Protein AF-A0A8C4TCL9-F1 (afdb_monomer)

Nearest PDB structures (foldseek):
  8uw3-assembly1_A  TM=8.587E-01  e=4.334E-05  Homo sapiens
  8c8j-assembly1_A  TM=8.297E-01  e=6.832E-04  Homo sapiens
  8sxu-assembly1_A  TM=8.176E-01  e=1.881E-03  Homo sapiens

Structure (mmCIF, N/CA/C/O backbone):
data_AF-A0A8C4TCL9-F1
#
_entry.id   AF-A0A8C4TCL9-F1
#
loop_
_atom_site.group_PDB
_atom_site.id
_atom_site.type_symbol
_atom_site.label_atom_id
_atom_site.label_alt_id
_atom_site.label_comp_id
_atom_site.label_asym_id
_atom_site.label_entity_id
_atom_site.label_seq_id
_atom_site.pdbx_PDB_ins_code
_atom_site.Cartn_x
_atom_site.Cartn_y
_atom_site.Cartn_z
_atom_site.occupancy
_atom_site.B_iso_or_equiv
_atom_site.auth_seq_id
_atom_site.auth_comp_id
_atom_site.auth_asym_id
_atom_site.auth_atom_id
_atom_site.pdbx_PDB_model_num
ATOM 1 N N . MET A 1 1 ? -17.658 -7.913 29.030 1.00 45.84 1 MET A N 1
ATOM 2 C CA . MET A 1 1 ? -17.568 -8.585 27.719 1.00 45.84 1 MET A CA 1
ATOM 3 C C . MET A 1 1 ? -17.242 -7.489 26.738 1.00 45.84 1 MET A C 1
ATOM 5 O O . MET A 1 1 ? -18.110 -6.657 26.495 1.00 45.84 1 MET A O 1
ATOM 9 N N . ASP A 1 2 ? -15.989 -7.406 26.300 1.00 66.06 2 ASP A N 1
ATOM 10 C CA . ASP A 1 2 ? -15.589 -6.384 25.337 1.00 66.06 2 ASP A CA 1
ATOM 11 C C . ASP A 1 2 ? -16.406 -6.558 24.061 1.00 66.06 2 ASP A C 1
ATOM 13 O O . ASP A 1 2 ? -16.556 -7.667 23.539 1.00 66.06 2 ASP A O 1
ATOM 17 N N . LYS A 1 3 ? -17.024 -5.464 23.615 1.00 65.19 3 LYS A N 1
ATOM 18 C CA . LYS A 1 3 ? -17.828 -5.443 22.397 1.00 65.19 3 LYS A CA 1
ATOM 19 C C . LYS A 1 3 ? -16.920 -5.856 21.239 1.00 65.19 3 LYS A C 1
ATOM 21 O O . LYS A 1 3 ? -15.809 -5.344 21.118 1.00 65.19 3 LYS A O 1
ATOM 26 N N . LYS A 1 4 ? -17.379 -6.795 20.406 1.00 73.00 4 LYS A N 1
ATOM 27 C CA . LYS A 1 4 ? -16.636 -7.214 19.215 1.00 73.00 4 LYS A CA 1
ATOM 28 C C . LYS A 1 4 ? -16.326 -5.967 18.370 1.00 73.00 4 LYS A C 1
ATOM 30 O O . LYS A 1 4 ? -17.234 -5.157 18.175 1.00 73.00 4 LYS A O 1
ATOM 35 N N . PRO A 1 5 ? -15.087 -5.805 17.880 1.00 76.19 5 PRO A N 1
ATOM 36 C CA . PRO A 1 5 ? -14.775 -4.732 16.952 1.00 76.19 5 PRO A CA 1
ATOM 37 C C . PRO A 1 5 ? -15.607 -4.927 15.681 1.00 76.19 5 PRO A C 1
ATOM 39 O O . PRO A 1 5 ? -15.505 -5.953 15.004 1.00 76.19 5 PRO A O 1
ATOM 42 N N . GLU A 1 6 ? -16.470 -3.960 15.398 1.00 82.69 6 GLU A N 1
ATOM 43 C CA . GLU A 1 6 ? -17.352 -3.939 14.236 1.00 82.69 6 GLU A CA 1
ATOM 44 C C . GLU A 1 6 ? -17.017 -2.707 13.405 1.00 82.69 6 GLU A C 1
ATOM 46 O O . GLU A 1 6 ? -16.878 -1.602 13.929 1.00 82.69 6 GLU A O 1
ATOM 51 N N . LEU A 1 7 ? -16.841 -2.923 12.105 1.00 83.62 7 LEU A N 1
ATOM 52 C CA . LEU A 1 7 ? -16.592 -1.854 11.156 1.00 83.62 7 LEU A CA 1
ATOM 53 C C . LEU A 1 7 ? -17.920 -1.178 10.823 1.00 83.62 7 LEU A C 1
ATOM 55 O O . LEU A 1 7 ? -18.902 -1.857 10.523 1.00 83.62 7 LEU A O 1
ATOM 59 N N . ASP A 1 8 ? -17.939 0.149 10.852 1.00 86.62 8 ASP A N 1
ATOM 60 C CA . ASP A 1 8 ? -19.089 0.893 10.359 1.00 86.62 8 ASP A CA 1
ATOM 61 C C . ASP A 1 8 ? -19.299 0.638 8.856 1.00 86.62 8 ASP A C 1
ATOM 63 O O . ASP A 1 8 ? -18.344 0.530 8.084 1.00 86.62 8 ASP A O 1
ATOM 67 N N . THR A 1 9 ? -20.560 0.562 8.439 1.00 85.25 9 THR A N 1
ATOM 68 C CA . THR A 1 9 ? -20.950 0.286 7.047 1.00 85.25 9 THR A CA 1
ATOM 69 C C . THR A 1 9 ? -20.349 1.283 6.057 1.00 85.25 9 THR A C 1
ATOM 71 O O . THR A 1 9 ? -19.819 0.867 5.030 1.00 85.25 9 THR A O 1
ATOM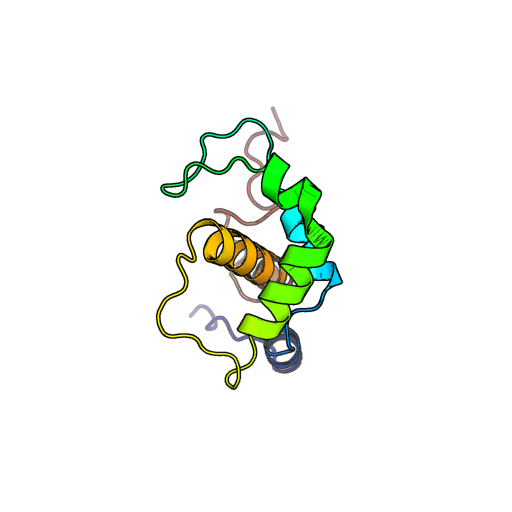 74 N N . LEU A 1 10 ? -20.309 2.575 6.402 1.00 86.38 10 LEU A N 1
ATOM 75 C CA . LEU A 1 10 ? -19.710 3.605 5.550 1.00 86.38 10 LEU A CA 1
ATOM 76 C C . LEU A 1 10 ? -18.193 3.410 5.405 1.00 86.38 10 LEU A C 1
ATOM 78 O O . LEU A 1 10 ? -17.623 3.621 4.337 1.00 86.38 10 LEU A O 1
ATOM 82 N N . CYS A 1 11 ? -17.532 2.986 6.482 1.00 88.00 11 CYS A N 1
ATOM 83 C CA . CYS A 1 11 ? -16.103 2.686 6.478 1.00 88.00 11 CYS A CA 1
ATOM 84 C C . CYS A 1 11 ? -15.778 1.456 5.617 1.00 88.00 11 CYS A C 1
ATOM 86 O O . CYS A 1 11 ? -14.756 1.451 4.934 1.00 88.00 11 CYS A O 1
ATOM 88 N N . ALA A 1 12 ? -16.638 0.435 5.631 1.00 89.00 12 ALA A N 1
ATOM 89 C CA . ALA A 1 12 ? -16.506 -0.731 4.759 1.00 89.00 12 ALA A CA 1
ATOM 90 C C . ALA A 1 12 ? -16.629 -0.335 3.280 1.00 89.00 12 ALA A C 1
ATOM 92 O O . ALA A 1 12 ? -15.736 -0.633 2.489 1.00 89.00 12 ALA A O 1
ATOM 93 N N . GLU A 1 13 ? -17.670 0.428 2.936 1.00 91.69 13 GLU A N 1
ATOM 94 C CA . GLU A 1 13 ? -17.886 0.928 1.573 1.00 91.69 13 GLU A CA 1
ATOM 95 C C . GLU A 1 13 ? -16.720 1.795 1.075 1.00 91.69 13 GLU A C 1
ATOM 97 O O . GLU A 1 13 ? -16.350 1.725 -0.096 1.00 91.69 13 GLU A O 1
ATOM 102 N N . GLU A 1 14 ? -16.110 2.599 1.951 1.00 90.38 14 GLU A N 1
ATOM 103 C CA . GLU A 1 14 ? -14.935 3.400 1.602 1.00 90.38 14 GLU A CA 1
ATOM 104 C C . GLU A 1 14 ? -13.705 2.532 1.297 1.00 90.38 14 GLU A C 1
ATOM 106 O O . GLU A 1 14 ? -12.970 2.816 0.347 1.00 90.38 14 GLU A O 1
ATOM 111 N N . LEU A 1 15 ? -13.475 1.468 2.076 1.00 91.31 15 LEU A N 1
ATOM 112 C CA . LEU A 1 15 ? -12.350 0.550 1.866 1.00 91.31 15 LEU A CA 1
ATOM 113 C C . LEU A 1 15 ? -12.482 -0.256 0.568 1.00 91.31 15 LEU A C 1
ATOM 115 O O . LEU A 1 15 ? -11.460 -0.501 -0.080 1.00 91.31 15 LEU A O 1
ATOM 119 N N . ASP A 1 16 ? -13.712 -0.605 0.183 1.00 92.00 16 ASP A N 1
ATOM 120 C CA . ASP A 1 16 ? -14.026 -1.409 -1.006 1.00 92.00 16 ASP A CA 1
ATOM 121 C C . ASP A 1 16 ? -13.920 -0.632 -2.330 1.00 92.00 16 ASP A C 1
ATOM 123 O O . ASP A 1 16 ? -13.923 -1.227 -3.414 1.00 92.00 16 ASP A O 1
ATOM 127 N N . LYS A 1 17 ? -13.787 0.700 -2.286 1.00 92.50 17 LYS A N 1
ATOM 128 C CA . LYS A 1 17 ? -13.581 1.508 -3.498 1.00 92.50 17 LYS A CA 1
ATOM 129 C C . LYS A 1 17 ? -12.305 1.079 -4.235 1.00 92.50 17 LYS A C 1
ATOM 131 O O . LYS A 1 17 ? -11.306 0.759 -3.593 1.00 92.50 17 LYS A O 1
ATOM 136 N N . PRO A 1 18 ? -12.245 1.156 -5.574 1.00 92.81 18 PRO A N 1
ATOM 137 C CA . PRO A 1 18 ? -11.003 0.912 -6.307 1.00 92.81 18 PRO A CA 1
ATOM 138 C C . PRO A 1 18 ? -9.851 1.813 -5.832 1.00 92.81 18 PRO A C 1
ATOM 140 O O . PRO A 1 18 ? -10.073 2.957 -5.424 1.00 92.81 18 PRO A O 1
ATOM 143 N N . LEU A 1 19 ? -8.612 1.312 -5.884 1.00 93.81 19 LEU A N 1
ATOM 144 C CA . LEU A 1 19 ? -7.424 2.142 -5.654 1.00 93.81 19 LEU A CA 1
ATOM 145 C C . LEU A 1 19 ? -7.345 3.256 -6.696 1.00 93.81 19 LEU A C 1
ATOM 147 O O . LEU A 1 19 ? -7.639 3.049 -7.872 1.00 93.81 19 LEU A O 1
ATOM 151 N N . THR A 1 20 ? -6.944 4.444 -6.258 1.00 95.06 20 THR A N 1
ATOM 152 C CA . THR A 1 20 ? -6.816 5.608 -7.138 1.00 95.06 20 THR A CA 1
ATOM 153 C C . THR A 1 20 ? -5.369 5.828 -7.574 1.00 95.06 20 THR A C 1
ATOM 155 O O . THR A 1 20 ? -4.417 5.400 -6.917 1.00 95.06 20 THR A O 1
ATOM 158 N N . LEU A 1 21 ? -5.189 6.560 -8.678 1.00 95.62 21 LEU A N 1
ATOM 159 C CA . LEU A 1 21 ? -3.861 6.938 -9.169 1.00 95.62 21 LEU A CA 1
ATOM 160 C C . LEU A 1 21 ? -3.068 7.738 -8.126 1.00 95.62 21 LEU A C 1
ATOM 162 O O . LEU A 1 21 ? -1.880 7.483 -7.942 1.00 95.62 21 LEU A O 1
ATOM 166 N N . SER A 1 22 ? -3.725 8.672 -7.427 1.00 96.62 22 SER A N 1
ATOM 167 C CA . SER A 1 22 ? -3.083 9.491 -6.390 1.00 96.62 22 SER A CA 1
ATOM 168 C C . SER A 1 22 ? -2.531 8.620 -5.269 1.00 96.62 22 SER A C 1
ATOM 170 O O . SER A 1 22 ? -1.365 8.749 -4.915 1.00 96.62 22 SER A O 1
ATOM 172 N N . GLU A 1 23 ? -3.325 7.673 -4.764 1.00 96.25 23 GLU A N 1
ATOM 173 C CA . GLU A 1 23 ? -2.898 6.796 -3.669 1.00 96.25 23 GLU A CA 1
ATOM 174 C C . GLU A 1 23 ? -1.666 5.969 -4.038 1.00 96.25 23 GLU A C 1
ATOM 176 O O . GLU A 1 23 ? -0.767 5.783 -3.211 1.00 96.25 23 GLU A O 1
ATOM 181 N N . LEU A 1 24 ? -1.592 5.495 -5.283 1.00 95.56 24 LEU A N 1
ATOM 182 C CA . LEU A 1 24 ? -0.431 4.760 -5.775 1.00 95.56 24 LEU A CA 1
ATOM 183 C C . LEU A 1 24 ? 0.787 5.666 -5.950 1.00 95.56 24 LEU A C 1
ATOM 185 O O . LEU A 1 24 ? 1.871 5.302 -5.493 1.00 95.56 24 LEU A O 1
ATOM 189 N N . LEU A 1 25 ? 0.622 6.852 -6.539 1.00 96.69 25 LEU A N 1
ATOM 190 C CA . LEU A 1 25 ? 1.702 7.832 -6.683 1.00 96.69 25 LEU A CA 1
ATOM 191 C C . LEU A 1 25 ? 2.273 8.242 -5.323 1.00 96.69 25 LEU A C 1
ATOM 193 O O . LEU A 1 25 ? 3.485 8.165 -5.109 1.00 96.69 25 LEU A O 1
ATOM 197 N N . ASP A 1 26 ? 1.406 8.585 -4.375 1.00 96.56 26 ASP A N 1
ATOM 198 C CA . ASP A 1 26 ? 1.787 8.940 -3.008 1.00 96.56 26 ASP A CA 1
ATOM 199 C C . ASP A 1 26 ? 2.493 7.776 -2.306 1.00 96.56 26 ASP A C 1
ATOM 201 O O . ASP A 1 26 ? 3.359 7.965 -1.443 1.00 96.56 26 ASP A O 1
ATOM 205 N N . THR A 1 27 ? 2.127 6.540 -2.642 1.00 95.19 27 THR A N 1
ATOM 206 C CA . THR A 1 27 ? 2.755 5.338 -2.087 1.00 95.19 27 THR A CA 1
ATOM 207 C C . THR A 1 27 ? 4.140 5.108 -2.665 1.00 95.19 27 THR A C 1
ATOM 209 O O . THR A 1 27 ? 5.086 4.958 -1.885 1.00 95.19 27 THR A O 1
ATOM 212 N N . ILE A 1 28 ? 4.294 5.174 -3.986 1.00 94.25 28 ILE A N 1
ATOM 213 C CA . ILE A 1 28 ? 5.584 5.030 -4.671 1.00 94.25 28 ILE A CA 1
ATOM 214 C C . ILE A 1 28 ? 6.559 6.126 -4.220 1.00 94.25 28 ILE A C 1
ATOM 216 O O . ILE A 1 28 ? 7.692 5.837 -3.826 1.00 94.25 28 ILE A O 1
ATOM 220 N N . ASN A 1 29 ? 6.105 7.378 -4.173 1.00 94.44 29 ASN A N 1
ATOM 221 C CA . ASN A 1 29 ? 6.946 8.510 -3.782 1.00 94.44 29 ASN A CA 1
ATOM 222 C C . ASN A 1 29 ? 7.390 8.436 -2.311 1.00 94.44 29 ASN A C 1
ATOM 224 O O . ASN A 1 29 ? 8.478 8.898 -1.966 1.00 94.44 29 ASN A O 1
ATOM 228 N N . SER A 1 30 ? 6.611 7.766 -1.456 1.00 93.88 30 SER A N 1
ATOM 229 C CA . SER A 1 30 ? 6.952 7.534 -0.045 1.00 93.88 30 SER A CA 1
ATOM 230 C C . SER A 1 30 ? 7.893 6.354 0.223 1.00 93.88 30 SER A C 1
ATOM 232 O O . SER A 1 30 ? 8.156 6.035 1.390 1.00 93.88 30 SER A O 1
ATOM 234 N N . LEU A 1 31 ? 8.323 5.615 -0.805 1.00 90.81 31 LEU A N 1
ATOM 235 C CA . LEU A 1 31 ? 9.306 4.547 -0.619 1.00 90.81 31 LEU A CA 1
ATOM 236 C C . LEU A 1 31 ? 10.613 5.146 -0.077 1.00 90.81 31 LEU A C 1
ATOM 238 O O . LEU A 1 31 ? 10.989 6.258 -0.429 1.00 90.81 31 LEU A O 1
ATOM 242 N N . GLN A 1 32 ? 11.294 4.439 0.819 1.00 89.62 32 GLN A N 1
ATOM 243 C CA . GLN A 1 32 ? 12.573 4.906 1.359 1.00 89.62 32 GLN A CA 1
ATOM 244 C C . GLN A 1 32 ? 13.694 4.549 0.383 1.00 89.62 32 GLN A C 1
ATOM 246 O O . GLN A 1 32 ? 13.754 3.409 -0.078 1.00 89.62 32 GLN A O 1
ATOM 251 N N . ASN A 1 33 ? 14.536 5.534 0.081 1.00 90.38 33 ASN A N 1
ATOM 252 C CA . ASN A 1 33 ? 15.714 5.388 -0.770 1.00 90.38 33 ASN A CA 1
ATOM 253 C C . ASN A 1 33 ? 16.812 4.588 -0.056 1.00 90.38 33 ASN A C 1
ATOM 255 O O . ASN A 1 33 ? 16.738 4.393 1.161 1.00 90.38 33 ASN A O 1
ATOM 259 N N . GLU A 1 34 ? 17.800 4.124 -0.823 1.00 88.19 34 GLU A N 1
ATOM 260 C CA . GLU A 1 34 ? 19.038 3.487 -0.331 1.00 88.19 34 GLU A CA 1
ATOM 261 C C . GLU A 1 34 ? 18.834 2.194 0.484 1.00 88.19 34 GLU A C 1
ATOM 263 O O . GLU A 1 34 ? 19.770 1.645 1.068 1.00 88.19 34 GLU A O 1
ATOM 268 N N . LYS A 1 35 ? 17.609 1.657 0.510 1.00 85.94 35 LYS A N 1
ATOM 269 C CA . LYS A 1 35 ? 17.330 0.339 1.080 1.00 85.94 35 LYS A CA 1
ATOM 270 C C . LYS A 1 35 ? 17.762 -0.762 0.124 1.00 85.94 35 LYS A C 1
ATOM 272 O O . LYS A 1 35 ? 17.649 -0.619 -1.091 1.00 85.94 35 LYS A O 1
ATOM 277 N N . ALA A 1 36 ? 18.185 -1.888 0.700 1.00 87.00 36 ALA A N 1
ATOM 278 C CA . ALA A 1 36 ? 18.487 -3.087 -0.067 1.00 87.00 36 ALA A CA 1
ATOM 279 C C . ALA A 1 36 ? 17.296 -3.450 -0.982 1.00 87.00 36 ALA A C 1
ATOM 281 O O . ALA A 1 36 ? 16.145 -3.418 -0.519 1.00 87.00 36 ALA A O 1
ATOM 282 N N . PRO A 1 37 ? 17.555 -3.758 -2.266 1.00 86.00 37 PRO A N 1
ATOM 283 C CA . PRO A 1 37 ? 16.510 -4.144 -3.200 1.00 86.00 37 PRO A CA 1
ATOM 284 C C . PRO A 1 37 ? 15.875 -5.481 -2.799 1.00 86.00 37 PRO A C 1
ATOM 286 O O . PRO A 1 37 ? 16.438 -6.251 -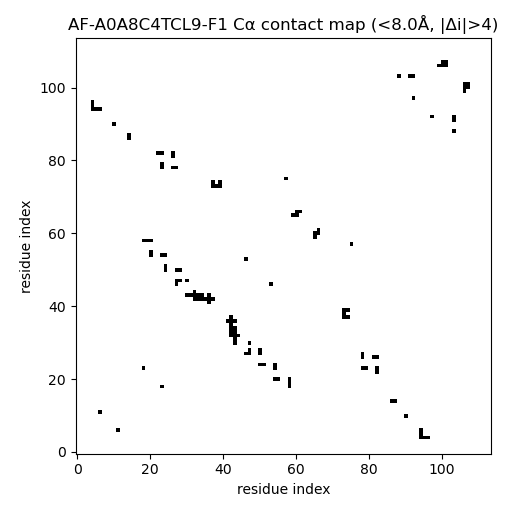2.016 1.00 86.00 37 PRO A O 1
ATOM 289 N N . GLY A 1 38 ? 14.680 -5.750 -3.327 1.00 80.50 38 GLY A N 1
ATOM 290 C CA . GLY A 1 38 ? 14.028 -7.042 -3.145 1.00 80.50 38 GLY A CA 1
ATOM 291 C C . GLY A 1 38 ? 14.733 -8.157 -3.929 1.00 80.50 38 GLY A C 1
ATOM 292 O O . GLY A 1 38 ? 15.776 -7.932 -4.545 1.00 80.50 38 GLY A O 1
ATOM 293 N N . PRO A 1 39 ? 14.146 -9.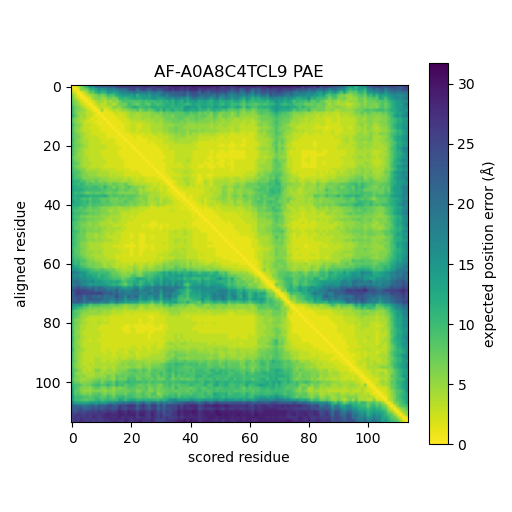363 -3.980 1.00 83.12 39 PRO A N 1
ATOM 294 C CA . PRO A 1 39 ? 14.661 -10.462 -4.804 1.00 83.12 39 PRO A CA 1
ATOM 295 C C . PRO A 1 39 ? 14.752 -10.136 -6.307 1.00 83.12 39 PRO A C 1
ATOM 297 O O . PRO A 1 39 ? 15.394 -10.865 -7.053 1.00 83.12 39 PRO A O 1
ATOM 300 N N . ASP A 1 40 ? 14.101 -9.056 -6.752 1.00 82.06 40 ASP A N 1
ATOM 301 C CA . ASP A 1 40 ? 14.171 -8.510 -8.111 1.00 82.06 40 ASP A CA 1
ATOM 302 C C . ASP A 1 40 ? 15.429 -7.663 -8.386 1.00 82.06 40 ASP A C 1
ATOM 304 O O . ASP A 1 40 ? 15.731 -7.379 -9.542 1.00 82.06 40 ASP A O 1
ATOM 308 N N . GLY A 1 41 ? 16.170 -7.255 -7.352 1.00 86.88 41 GLY A N 1
ATOM 309 C CA . GLY A 1 41 ? 17.383 -6.449 -7.488 1.00 86.88 41 GLY A CA 1
ATOM 310 C C . GLY A 1 41 ? 17.144 -4.974 -7.835 1.00 86.88 41 GLY A C 1
ATOM 311 O O . GLY A 1 41 ? 18.115 -4.230 -7.979 1.00 86.88 41 GLY A O 1
ATOM 312 N N . TYR A 1 42 ? 15.892 -4.512 -7.931 1.00 87.25 42 TYR A N 1
ATOM 313 C CA . TYR A 1 42 ? 15.595 -3.129 -8.309 1.00 87.25 42 TYR A CA 1
ATOM 314 C C . TYR A 1 42 ? 15.476 -2.197 -7.091 1.00 87.25 42 TYR A C 1
ATOM 316 O O . TYR A 1 42 ? 14.748 -2.503 -6.141 1.00 87.25 42 TYR A O 1
ATOM 324 N N . PRO A 1 43 ? 16.151 -1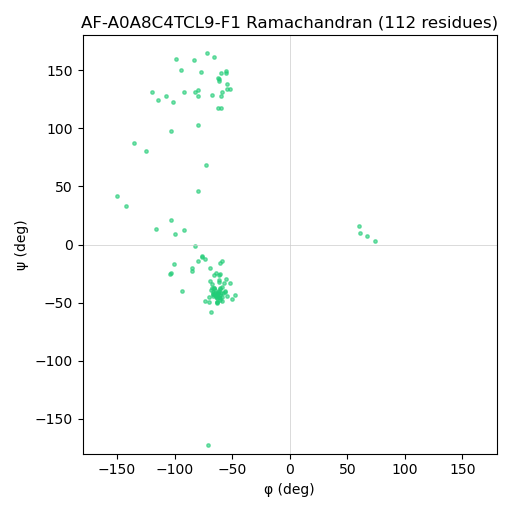.034 -7.104 1.00 89.69 43 PRO A N 1
ATOM 325 C CA . PRO A 1 43 ? 16.138 -0.099 -5.984 1.00 89.69 43 PRO A CA 1
ATOM 326 C C . PRO A 1 43 ? 14.895 0.811 -6.021 1.00 89.69 43 PRO A C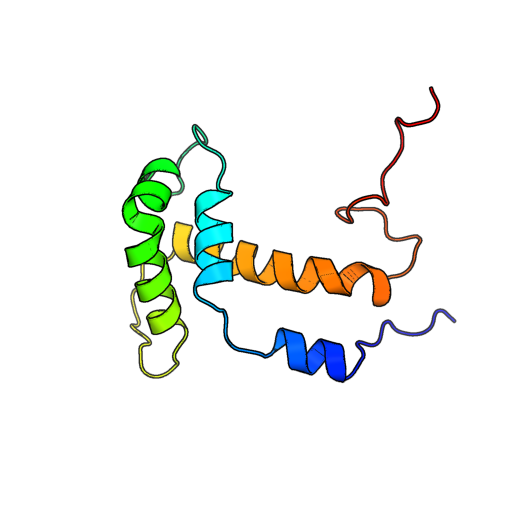 1
ATOM 328 O O . PRO A 1 43 ? 14.268 0.990 -7.068 1.00 89.69 43 PRO A O 1
ATOM 331 N N . ALA A 1 44 ? 14.522 1.403 -4.880 1.00 90.19 44 ALA A N 1
ATOM 332 C CA . ALA A 1 44 ? 13.308 2.223 -4.732 1.00 90.19 44 ALA A CA 1
ATOM 333 C C . ALA A 1 44 ? 13.255 3.417 -5.706 1.00 90.19 44 ALA A C 1
ATOM 335 O O . ALA A 1 44 ? 12.185 3.815 -6.170 1.00 90.19 44 ALA A O 1
ATOM 336 N N . GLU A 1 45 ? 14.419 3.967 -6.027 1.00 91.94 45 GLU A N 1
ATOM 337 C CA . GLU A 1 45 ? 14.652 5.096 -6.917 1.00 91.94 45 GLU A CA 1
ATOM 338 C C . GLU A 1 45 ? 14.130 4.804 -8.322 1.00 91.94 45 GLU A C 1
ATOM 340 O O . GLU A 1 45 ? 13.457 5.652 -8.902 1.00 91.94 45 GLU A O 1
ATOM 345 N N . LEU A 1 46 ? 14.342 3.582 -8.825 1.00 91.12 46 LEU A N 1
ATOM 346 C CA . LEU A 1 46 ? 13.836 3.164 -10.131 1.00 91.12 46 LEU A CA 1
ATOM 347 C C . LEU A 1 46 ? 12.309 3.286 -10.188 1.00 91.12 46 LEU A C 1
ATOM 349 O O . LEU A 1 46 ? 11.748 3.837 -11.135 1.00 91.12 46 LEU A O 1
ATOM 353 N N . TYR A 1 47 ? 11.632 2.820 -9.139 1.00 90.62 47 TYR A N 1
ATOM 354 C CA . TYR A 1 47 ? 10.176 2.884 -9.051 1.00 90.62 47 TYR A CA 1
ATOM 355 C C . TYR A 1 47 ? 9.669 4.324 -8.973 1.00 90.62 47 TYR A C 1
ATOM 357 O O . TYR A 1 47 ? 8.662 4.658 -9.593 1.00 90.62 47 TYR A O 1
ATOM 365 N N . LYS A 1 48 ? 10.382 5.204 -8.265 1.00 93.38 48 LYS A N 1
ATOM 366 C CA . LYS A 1 48 ? 10.045 6.633 -8.201 1.00 93.38 48 LYS A CA 1
ATOM 367 C C . LYS A 1 48 ? 10.216 7.329 -9.547 1.00 93.38 48 LYS A C 1
ATOM 369 O O . LYS A 1 48 ? 9.328 8.083 -9.947 1.00 93.38 48 LYS A O 1
ATOM 374 N N . THR A 1 49 ? 11.303 7.040 -10.267 1.00 94.31 49 THR A N 1
ATOM 375 C CA . THR A 1 49 ? 11.559 7.584 -11.610 1.00 94.31 49 THR A CA 1
ATOM 376 C C . THR A 1 49 ? 10.417 7.268 -12.574 1.00 94.31 49 THR A C 1
ATOM 378 O O . THR A 1 49 ? 10.009 8.133 -13.345 1.00 94.31 49 THR A O 1
ATOM 381 N N . PHE A 1 50 ? 9.851 6.061 -12.501 1.00 92.56 50 PHE A N 1
ATOM 382 C CA . PHE A 1 50 ? 8.747 5.629 -13.365 1.00 92.56 50 PHE A CA 1
ATOM 383 C C . PHE A 1 50 ? 7.378 5.645 -12.673 1.00 92.56 50 PHE A C 1
ATOM 385 O O . PHE A 1 50 ? 6.455 4.976 -13.139 1.00 92.56 50 PHE A O 1
ATOM 392 N N . SER A 1 51 ? 7.227 6.415 -11.593 1.00 93.56 51 SER A N 1
ATOM 393 C CA . SER A 1 51 ? 6.059 6.382 -10.700 1.00 93.56 51 SER A CA 1
ATOM 394 C C . SER A 1 51 ? 4.719 6.481 -11.426 1.00 93.56 51 SER A C 1
ATOM 396 O O . SER A 1 51 ? 3.839 5.662 -11.183 1.00 93.56 51 SER A O 1
ATOM 398 N N . VAL A 1 52 ? 4.576 7.417 -12.367 1.00 94.38 52 VAL A N 1
ATOM 399 C CA . VAL A 1 52 ? 3.343 7.584 -13.157 1.00 94.38 52 VAL A CA 1
ATOM 400 C C . VAL A 1 52 ? 3.046 6.351 -14.006 1.00 94.38 52 VAL A C 1
ATOM 402 O O . VAL A 1 52 ? 1.937 5.823 -13.968 1.00 94.38 52 VAL A O 1
ATOM 405 N N . LYS A 1 53 ? 4.040 5.856 -14.751 1.00 92.75 53 LYS A N 1
ATOM 406 C CA . LYS A 1 53 ? 3.868 4.695 -15.634 1.00 92.75 53 LYS A CA 1
ATOM 407 C C . LYS A 1 53 ? 3.552 3.430 -14.836 1.00 92.75 53 LYS A C 1
ATOM 409 O O . LYS A 1 53 ? 2.680 2.664 -15.232 1.00 92.75 53 LYS A O 1
ATOM 414 N N . LEU A 1 54 ? 4.243 3.234 -13.715 1.00 90.50 54 LEU A N 1
ATOM 415 C CA . LEU A 1 54 ? 4.017 2.107 -12.816 1.00 90.50 54 LEU A CA 1
ATOM 416 C C . LEU A 1 54 ? 2.647 2.184 -12.152 1.00 90.50 54 LEU A C 1
ATOM 418 O O . LEU A 1 54 ? 1.941 1.187 -12.133 1.00 90.50 54 LEU A O 1
ATOM 422 N N . ALA A 1 55 ? 2.229 3.353 -11.666 1.00 92.56 55 ALA A N 1
ATOM 423 C CA . ALA A 1 55 ? 0.919 3.506 -11.046 1.00 92.56 55 ALA A CA 1
ATOM 424 C C . ALA A 1 55 ? -0.221 3.213 -12.036 1.00 92.56 55 ALA A C 1
ATOM 426 O O . ALA A 1 55 ? -1.158 2.505 -11.685 1.00 92.56 55 ALA A O 1
ATOM 427 N N . LEU A 1 56 ? -0.115 3.677 -13.286 1.00 92.06 56 LEU A N 1
ATOM 428 C CA . LEU A 1 56 ? -1.085 3.345 -14.337 1.00 92.06 56 LEU A CA 1
ATOM 429 C C . LEU A 1 56 ? -1.112 1.842 -14.650 1.00 92.06 56 LEU A C 1
ATOM 431 O O . LEU A 1 56 ? -2.191 1.267 -14.769 1.00 92.06 56 LEU A O 1
ATOM 435 N N . LEU A 1 57 ? 0.058 1.201 -14.740 1.00 89.69 57 LEU A N 1
ATOM 436 C CA . LEU A 1 57 ? 0.156 -0.245 -14.952 1.00 89.69 57 LEU A CA 1
ATOM 437 C C . LEU A 1 57 ? -0.469 -1.029 -13.789 1.00 89.69 57 LEU A C 1
ATOM 439 O O . LEU A 1 57 ? -1.194 -1.991 -14.014 1.00 89.69 57 LEU A O 1
ATOM 443 N N . LEU A 1 58 ? -0.217 -0.607 -12.550 1.00 89.75 58 LEU A N 1
ATOM 444 C CA . LEU A 1 58 ? -0.781 -1.231 -11.355 1.00 89.75 58 LEU A CA 1
ATOM 445 C C . LEU A 1 58 ? -2.306 -1.083 -11.297 1.00 89.75 58 LEU A C 1
ATOM 447 O O . LEU A 1 58 ? -2.978 -2.037 -10.924 1.00 89.75 58 LEU A O 1
ATOM 451 N N . LEU A 1 59 ? -2.864 0.067 -11.692 1.00 90.69 59 LEU A N 1
ATOM 452 C CA . LEU A 1 59 ? -4.321 0.240 -11.774 1.00 90.69 59 LEU A CA 1
ATOM 453 C C . LEU A 1 59 ? -4.964 -0.711 -12.781 1.00 90.69 59 LEU A C 1
ATOM 455 O O . LEU A 1 59 ? -6.025 -1.262 -12.497 1.00 90.69 59 LEU A O 1
ATOM 459 N N . ASP A 1 60 ? -4.326 -0.908 -13.933 1.00 88.19 60 ASP A N 1
ATOM 460 C CA . ASP A 1 60 ? -4.788 -1.872 -14.929 1.00 88.19 60 ASP A CA 1
ATOM 461 C C . ASP A 1 60 ? -4.741 -3.304 -14.373 1.00 88.19 60 ASP A C 1
ATOM 463 O O . ASP A 1 60 ? -5.730 -4.025 -14.447 1.00 88.19 60 ASP A O 1
ATOM 467 N N . LEU A 1 61 ? -3.648 -3.693 -13.705 1.00 83.94 61 LEU A N 1
ATOM 468 C CA . LEU A 1 61 ? -3.498 -5.025 -13.098 1.00 83.94 61 LEU A CA 1
ATOM 469 C C . LEU A 1 61 ? -4.542 -5.352 -12.019 1.00 83.94 61 LEU A C 1
ATOM 471 O O . LEU A 1 61 ? -4.813 -6.527 -11.775 1.00 83.94 61 LEU A O 1
ATOM 475 N N . LEU A 1 62 ? -5.116 -4.341 -11.364 1.00 83.31 62 LEU A N 1
ATOM 476 C CA . LEU A 1 62 ? -6.179 -4.527 -10.372 1.00 83.31 62 LEU A CA 1
ATOM 477 C C . LEU A 1 62 ? -7.545 -4.829 -11.009 1.00 83.31 62 LEU A C 1
ATOM 479 O O . LEU A 1 62 ? -8.479 -5.213 -10.303 1.00 83.31 62 LEU A O 1
ATOM 483 N N . GLN A 1 63 ? -7.681 -4.691 -12.329 1.00 83.00 63 GLN A N 1
ATOM 484 C CA . GLN A 1 63 ? -8.877 -5.116 -13.041 1.00 83.00 63 GLN A CA 1
ATOM 485 C C . GLN A 1 63 ? -8.830 -6.629 -13.266 1.00 83.00 63 GLN A C 1
ATOM 487 O O . GLN A 1 63 ? -7.883 -7.157 -13.846 1.00 83.00 63 GLN A O 1
ATOM 492 N N . CYS A 1 64 ? -9.890 -7.342 -12.872 1.00 75.00 64 CYS A N 1
ATOM 493 C CA . CYS A 1 64 ? -9.984 -8.797 -13.068 1.00 75.00 64 CYS A CA 1
ATOM 494 C C . CYS A 1 64 ? -9.790 -9.218 -14.538 1.00 75.00 64 CYS A C 1
ATOM 496 O O . CYS A 1 64 ? -9.276 -10.301 -14.805 1.00 75.00 64 CYS A O 1
ATOM 498 N N . ALA A 1 65 ? -10.165 -8.358 -15.491 1.00 79.38 65 ALA A N 1
ATOM 499 C CA . ALA A 1 65 ? -9.994 -8.598 -16.923 1.00 79.38 65 ALA A CA 1
ATOM 500 C C . ALA A 1 65 ? -8.523 -8.575 -17.389 1.00 79.38 65 ALA A C 1
ATOM 502 O O . ALA A 1 65 ? -8.209 -9.151 -18.429 1.00 79.38 65 ALA A O 1
ATOM 503 N N . SER A 1 66 ? -7.625 -7.955 -16.619 1.00 74.81 66 SER A N 1
ATOM 504 C CA . SER A 1 66 ? -6.208 -7.765 -16.958 1.00 74.81 66 SER A CA 1
ATOM 505 C C . SER A 1 66 ? -5.286 -8.793 -16.283 1.00 74.81 66 SER A C 1
ATOM 507 O O . SER A 1 66 ? -4.059 -8.672 -16.360 1.00 74.81 66 SER A O 1
ATOM 509 N N . TYR A 1 67 ? -5.847 -9.827 -15.635 1.00 70.19 67 TYR A N 1
ATOM 510 C CA . TYR A 1 67 ? -5.071 -10.867 -14.955 1.00 70.19 67 TYR A CA 1
ATOM 511 C C . TYR A 1 67 ? -4.147 -11.604 -15.933 1.00 70.19 67 TYR A C 1
ATOM 513 O O . TYR A 1 67 ? -4.592 -12.292 -16.855 1.00 70.19 67 TYR A O 1
ATOM 521 N N . ARG A 1 68 ? -2.834 -11.497 -15.699 1.00 68.50 68 ARG A N 1
ATOM 522 C CA . ARG A 1 68 ? -1.822 -12.312 -16.376 1.00 68.50 68 ARG A CA 1
ATOM 523 C C . ARG A 1 68 ? -1.265 -13.341 -15.387 1.00 68.50 68 ARG A C 1
ATOM 525 O O . ARG A 1 68 ? -0.803 -12.936 -14.324 1.00 68.50 68 ARG A O 1
ATOM 532 N N . PRO A 1 69 ? -1.241 -14.644 -15.725 1.00 61.47 69 PRO A N 1
ATOM 533 C CA . PRO A 1 69 ? -0.822 -15.706 -14.802 1.00 61.47 69 PRO A CA 1
ATOM 534 C C . PRO A 1 69 ? 0.617 -15.608 -14.265 1.00 61.47 69 PRO A C 1
ATOM 536 O O . PRO A 1 69 ? 0.948 -16.292 -13.303 1.00 61.47 69 PRO A O 1
ATOM 539 N N . ILE A 1 70 ? 1.489 -14.801 -14.883 1.00 57.34 70 ILE A N 1
ATOM 540 C CA . ILE A 1 70 ? 2.912 -14.703 -14.535 1.00 57.34 70 ILE A CA 1
ATOM 541 C C . ILE A 1 70 ? 3.307 -13.226 -14.482 1.00 57.34 70 ILE A C 1
ATOM 543 O O . ILE A 1 70 ? 3.768 -12.656 -15.469 1.00 57.34 70 ILE A O 1
ATOM 547 N N . SER A 1 71 ? 3.132 -12.608 -13.320 1.00 58.41 71 SER A N 1
ATOM 548 C CA . SER A 1 71 ? 3.740 -11.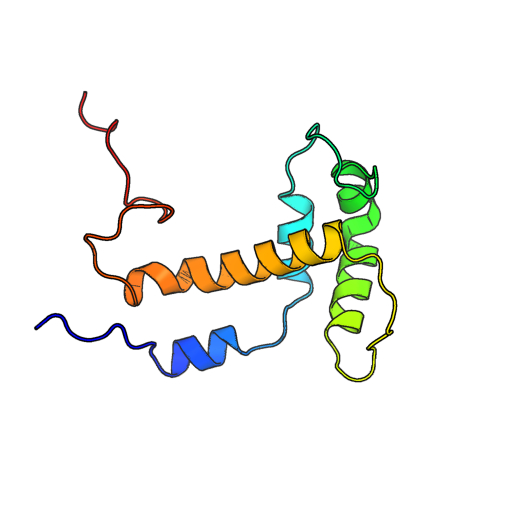315 -13.010 1.00 58.41 71 SER A CA 1
ATOM 549 C C . SER A 1 71 ? 4.750 -11.537 -11.881 1.00 58.41 71 SER A C 1
ATOM 551 O O . SER A 1 71 ? 4.405 -12.087 -10.836 1.00 58.41 71 SER A O 1
ATOM 553 N N . LEU A 1 72 ? 6.012 -11.148 -12.089 1.00 56.16 72 LEU A N 1
ATOM 554 C CA . LEU A 1 72 ? 7.063 -11.140 -11.060 1.00 56.16 72 LEU A CA 1
ATOM 555 C C . LEU A 1 72 ? 6.797 -9.982 -10.075 1.00 56.16 72 LEU A C 1
ATOM 557 O O . LEU A 1 72 ? 7.508 -8.983 -10.062 1.00 56.16 72 LEU A O 1
ATOM 561 N N . LEU A 1 73 ? 5.727 -10.095 -9.282 1.00 60.12 73 LEU A N 1
ATOM 562 C CA . LEU A 1 73 ? 5.153 -9.014 -8.466 1.00 60.12 73 LEU A CA 1
ATOM 563 C C . LEU A 1 73 ? 5.905 -8.767 -7.142 1.00 60.12 73 LEU A C 1
ATOM 565 O O . LEU A 1 73 ? 5.279 -8.646 -6.089 1.00 60.12 73 LEU A O 1
ATOM 569 N N . ASN A 1 74 ? 7.236 -8.697 -7.143 1.00 70.50 74 ASN A N 1
ATOM 570 C CA . ASN A 1 74 ? 7.978 -8.540 -5.884 1.00 70.50 74 ASN A CA 1
ATOM 571 C C . ASN A 1 74 ? 7.749 -7.154 -5.260 1.00 70.50 74 ASN A C 1
ATOM 573 O O . ASN A 1 74 ? 7.245 -7.046 -4.139 1.00 70.50 74 ASN A O 1
ATOM 577 N N . ASN A 1 75 ? 8.065 -6.077 -5.981 1.00 73.94 75 ASN A N 1
ATOM 578 C CA . ASN A 1 75 ? 7.841 -4.728 -5.460 1.00 73.94 75 ASN A CA 1
ATOM 579 C C . ASN A 1 75 ? 6.410 -4.210 -5.695 1.00 73.94 75 ASN A C 1
ATOM 581 O O . ASN A 1 75 ? 5.932 -3.378 -4.925 1.00 73.94 75 ASN A O 1
ATOM 585 N N . ASP A 1 76 ? 5.696 -4.744 -6.687 1.00 78.69 76 ASP A N 1
ATOM 586 C CA . ASP A 1 76 ? 4.292 -4.406 -6.952 1.00 78.69 76 ASP A CA 1
ATOM 587 C C . ASP A 1 76 ? 3.396 -4.781 -5.766 1.00 78.69 76 ASP A C 1
ATOM 589 O O . ASP A 1 76 ? 2.625 -3.951 -5.282 1.00 78.69 76 ASP A O 1
ATOM 593 N N . VAL A 1 77 ? 3.573 -5.987 -5.206 1.00 83.12 77 VAL A N 1
ATOM 594 C CA . VAL A 1 77 ? 2.863 -6.410 -3.987 1.00 83.12 77 VAL A CA 1
ATOM 595 C C . VAL A 1 77 ? 3.205 -5.496 -2.818 1.00 83.12 77 VAL A C 1
ATOM 597 O O . VAL A 1 77 ? 2.320 -5.167 -2.033 1.00 83.12 77 VAL A O 1
ATOM 600 N N . LYS A 1 78 ? 4.452 -5.030 -2.697 1.00 86.12 78 LYS A N 1
ATOM 601 C CA . LYS A 1 78 ? 4.854 -4.101 -1.631 1.00 86.12 78 LYS A CA 1
ATOM 602 C C . LYS A 1 78 ? 4.185 -2.734 -1.779 1.00 86.12 78 LYS A C 1
ATOM 604 O O . LYS A 1 78 ? 3.728 -2.179 -0.779 1.00 86.12 78 LYS A O 1
ATOM 609 N N . ILE A 1 79 ? 4.116 -2.195 -2.998 1.00 90.06 79 ILE A N 1
ATOM 610 C CA . ILE A 1 79 ? 3.429 -0.929 -3.285 1.00 90.06 79 ILE A CA 1
ATOM 611 C C . ILE A 1 79 ? 1.933 -1.075 -2.984 1.00 90.06 79 ILE A C 1
ATOM 613 O O . ILE A 1 79 ? 1.394 -0.280 -2.215 1.00 90.06 79 ILE A O 1
ATOM 617 N N . LEU A 1 80 ? 1.282 -2.116 -3.508 1.00 91.56 80 LEU A N 1
ATOM 618 C CA . LEU A 1 80 ? -0.148 -2.361 -3.299 1.00 91.56 80 LEU A CA 1
ATOM 619 C C . LEU A 1 80 ? -0.479 -2.614 -1.823 1.00 91.56 80 LEU A C 1
ATOM 621 O O . LEU A 1 80 ? -1.385 -1.986 -1.281 1.00 91.56 80 LEU A O 1
ATOM 625 N N . SER A 1 81 ? 0.303 -3.450 -1.136 1.00 92.06 81 SER A N 1
ATOM 626 C CA . SER A 1 81 ? 0.121 -3.727 0.297 1.00 92.06 81 SER A CA 1
ATOM 627 C C . SER A 1 81 ? 0.282 -2.466 1.142 1.00 92.06 81 SER A C 1
ATOM 629 O O . SER A 1 81 ? -0.490 -2.247 2.072 1.00 92.06 81 SER A O 1
ATOM 631 N N . LYS A 1 82 ? 1.252 -1.600 0.812 1.00 93.12 82 LYS A N 1
ATOM 632 C CA . LYS A 1 82 ? 1.436 -0.317 1.506 1.00 93.12 82 LYS A CA 1
ATOM 633 C C . LYS A 1 82 ? 0.282 0.652 1.229 1.00 93.12 82 LYS A C 1
ATOM 635 O O . LYS A 1 82 ? -0.146 1.342 2.151 1.00 93.12 82 LYS A O 1
ATOM 640 N N . ALA A 1 83 ? -0.230 0.703 -0.001 1.00 95.06 83 ALA A N 1
ATOM 641 C CA . ALA A 1 83 ? -1.380 1.536 -0.354 1.00 95.06 83 ALA A CA 1
ATOM 642 C C . ALA A 1 83 ? -2.651 1.095 0.395 1.00 95.06 83 ALA A C 1
ATOM 644 O O . ALA A 1 83 ? -3.336 1.928 0.985 1.00 95.06 83 ALA A O 1
ATOM 645 N N . LEU A 1 84 ? -2.917 -0.214 0.454 1.00 94.25 84 LEU A N 1
ATOM 646 C CA . LEU A 1 84 ? -4.028 -0.776 1.229 1.00 94.25 84 LEU A CA 1
ATOM 647 C C . LEU A 1 84 ? -3.847 -0.550 2.735 1.00 94.25 84 LEU A C 1
ATOM 649 O O . LEU A 1 84 ? -4.782 -0.119 3.408 1.00 94.25 84 LEU A O 1
ATOM 653 N N . GLY A 1 85 ? -2.634 -0.753 3.256 1.00 93.75 85 GLY A N 1
ATOM 654 C CA . GLY A 1 85 ? -2.303 -0.477 4.656 1.00 93.75 85 GLY A CA 1
ATOM 655 C C . GLY A 1 85 ? -2.641 0.960 5.055 1.00 93.75 85 GLY A C 1
ATOM 656 O O . GLY A 1 85 ? -3.320 1.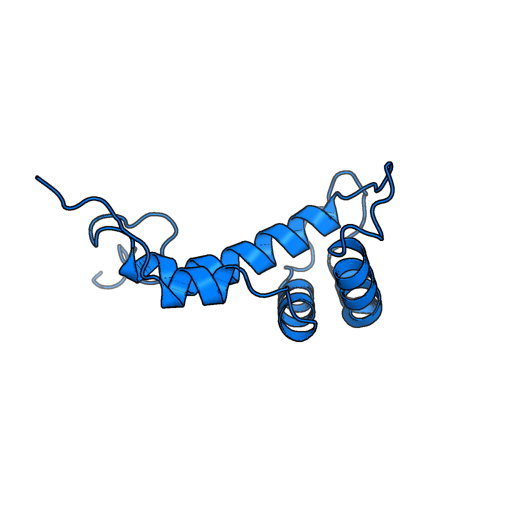173 6.053 1.00 93.75 85 GLY A O 1
ATOM 657 N N . ARG A 1 86 ? -2.298 1.941 4.213 1.00 93.69 86 ARG A N 1
ATOM 658 C CA . ARG A 1 86 ? -2.631 3.361 4.430 1.00 93.69 86 ARG A CA 1
ATOM 659 C C . ARG A 1 86 ? -4.126 3.657 4.478 1.00 93.69 86 ARG A C 1
ATOM 661 O O . ARG A 1 86 ? -4.530 4.610 5.140 1.00 93.69 86 ARG A O 1
ATOM 668 N N . ARG A 1 87 ? -4.952 2.893 3.760 1.00 93.88 87 ARG A N 1
ATOM 669 C CA . ARG A 1 87 ? -6.412 3.020 3.860 1.00 93.88 87 ARG A CA 1
ATOM 670 C C . ARG A 1 87 ? -6.902 2.499 5.201 1.00 93.88 87 ARG A C 1
ATOM 672 O O . ARG A 1 87 ? -7.616 3.209 5.903 1.00 93.88 87 ARG A O 1
ATOM 679 N N . ILE A 1 88 ? -6.456 1.300 5.569 1.00 91.69 88 ILE A N 1
ATOM 680 C CA . ILE A 1 88 ? -6.827 0.650 6.828 1.00 91.69 88 ILE A CA 1
ATOM 681 C C . ILE A 1 88 ? -6.387 1.506 8.018 1.00 91.69 88 ILE A C 1
ATOM 683 O O . ILE A 1 88 ? -7.181 1.724 8.925 1.00 91.69 88 ILE A O 1
ATOM 687 N N . GLU A 1 89 ? -5.175 2.067 7.988 1.00 90.31 89 GLU A N 1
ATOM 688 C CA . GLU A 1 89 ? -4.618 2.931 9.041 1.00 90.31 89 GLU A CA 1
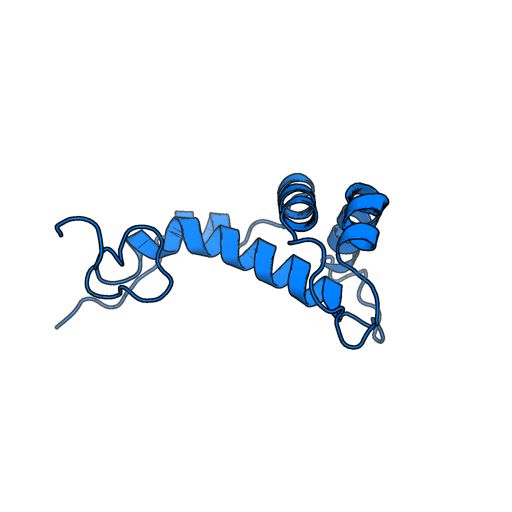ATOM 689 C C . GLU A 1 89 ? -5.540 4.093 9.439 1.00 90.31 89 GLU A C 1
ATOM 691 O O . GLU A 1 89 ? -5.568 4.466 10.609 1.00 90.31 89 GLU A O 1
ATOM 696 N N . LYS A 1 90 ? -6.319 4.652 8.502 1.00 88.81 90 LYS A N 1
ATOM 697 C CA . LYS A 1 90 ? -7.245 5.764 8.786 1.00 88.81 90 LYS A CA 1
ATOM 698 C C . LYS A 1 90 ? -8.427 5.340 9.657 1.00 88.81 90 LYS A C 1
ATOM 700 O O . LYS A 1 90 ? -8.946 6.149 1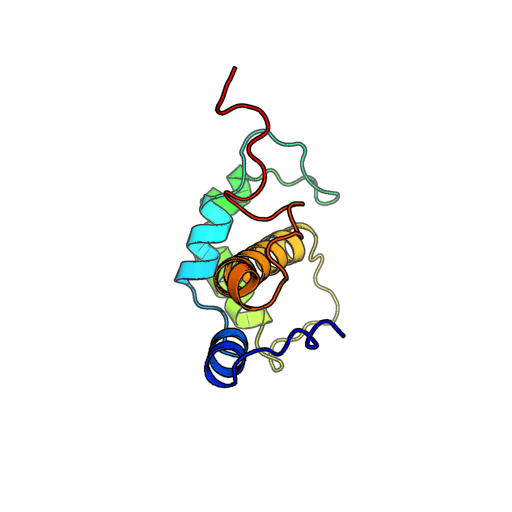0.418 1.00 88.81 90 LYS A O 1
ATOM 705 N N . ILE A 1 91 ? -8.855 4.090 9.520 1.00 89.00 91 ILE A N 1
ATOM 706 C CA . ILE A 1 91 ? -10.068 3.553 10.148 1.00 89.00 91 ILE A CA 1
ATOM 707 C C . ILE A 1 91 ? -9.713 2.687 11.357 1.00 89.00 91 ILE A C 1
ATOM 709 O O . ILE A 1 91 ? -10.486 2.563 12.299 1.00 89.00 91 ILE A O 1
ATOM 713 N N . LEU A 1 92 ? -8.502 2.136 11.377 1.00 87.81 92 LEU A N 1
ATOM 714 C CA . LEU A 1 92 ? -8.013 1.256 12.426 1.00 87.81 92 LEU A CA 1
ATOM 715 C C . LEU A 1 92 ? -8.271 1.801 13.848 1.00 87.81 92 LEU A C 1
ATOM 717 O O . LEU A 1 92 ? -8.771 1.024 14.660 1.00 87.81 92 LEU A O 1
ATOM 721 N N . PRO A 1 93 ? -8.065 3.104 14.163 1.00 86.31 93 PRO A N 1
ATOM 722 C CA . PRO A 1 93 ? -8.305 3.634 15.503 1.00 86.31 93 PRO A CA 1
ATOM 723 C C . PRO A 1 93 ? -9.758 3.592 15.988 1.00 86.31 93 PRO A C 1
ATOM 725 O O . PRO A 1 93 ? -9.957 3.601 17.202 1.00 86.31 93 PRO A O 1
ATOM 728 N N . SER A 1 94 ? -10.750 3.579 15.089 1.00 84.19 94 SER A N 1
ATOM 729 C CA . SER A 1 94 ? -12.169 3.505 15.470 1.00 84.19 94 SER A CA 1
ATOM 730 C C . SER A 1 94 ? -12.648 2.071 15.695 1.00 84.19 94 SER A C 1
ATOM 732 O O . SER A 1 94 ? -13.648 1.862 16.376 1.00 84.19 94 SER A O 1
ATOM 734 N N . VAL A 1 95 ? -11.929 1.089 15.145 1.00 85.69 95 VAL A N 1
ATOM 735 C CA . VAL A 1 95 ? -12.306 -0.329 15.191 1.00 85.69 95 VAL A CA 1
ATOM 736 C C . VAL A 1 95 ? -11.651 -1.044 16.367 1.00 85.69 95 VAL A C 1
ATOM 738 O O . VAL A 1 95 ? -12.282 -1.880 17.005 1.00 85.69 95 VAL A O 1
ATOM 741 N N . ILE A 1 96 ? -10.387 -0.742 16.663 1.00 85.62 96 ILE A N 1
ATOM 742 C CA . ILE A 1 96 ? -9.625 -1.456 17.696 1.00 85.62 96 ILE A CA 1
ATOM 743 C C . ILE A 1 96 ? -9.684 -0.757 19.059 1.00 85.62 96 ILE A C 1
ATOM 745 O O . ILE A 1 96 ? -9.709 0.474 19.141 1.00 85.62 96 ILE A O 1
ATOM 749 N N . SER A 1 97 ? -9.600 -1.548 20.135 1.00 83.81 97 SER A N 1
ATOM 750 C CA . SER A 1 97 ? -9.539 -1.042 21.514 1.00 83.81 97 SER A CA 1
ATOM 751 C C . SER A 1 97 ? -8.392 -0.045 21.712 1.00 83.81 97 SER A C 1
ATOM 753 O O . SER A 1 97 ? -7.342 -0.157 21.075 1.00 83.81 97 SER A O 1
ATOM 755 N N . GLN A 1 98 ? -8.574 0.914 22.622 1.00 82.69 98 GLN A N 1
ATOM 756 C CA . GLN A 1 98 ? -7.568 1.915 22.986 1.00 82.69 98 GLN A CA 1
ATOM 757 C C . GLN A 1 98 ? -6.296 1.286 23.583 1.00 82.69 98 GLN A C 1
ATOM 759 O O . GLN A 1 98 ? -5.208 1.825 23.392 1.00 82.69 98 GLN A O 1
ATOM 764 N N . ASP A 1 99 ? -6.420 0.104 24.194 1.00 83.56 99 ASP A N 1
ATOM 765 C CA . ASP A 1 99 ? -5.300 -0.659 24.764 1.00 83.56 99 ASP A CA 1
ATOM 766 C C . ASP A 1 99 ? -4.407 -1.313 23.694 1.00 83.56 99 ASP A C 1
ATOM 768 O O . ASP A 1 99 ? -3.297 -1.766 23.985 1.00 83.56 99 ASP A O 1
ATOM 772 N N . GLN A 1 100 ? -4.853 -1.359 22.431 1.00 80.69 100 GLN A N 1
ATOM 773 C CA . GLN A 1 100 ? -4.023 -1.823 21.324 1.00 80.69 100 GLN A CA 1
ATOM 774 C C . GLN A 1 100 ? -3.065 -0.707 20.889 1.00 80.69 100 GLN A C 1
ATOM 776 O O . GLN A 1 100 ? -3.453 0.243 20.201 1.00 80.69 100 GLN A O 1
ATOM 781 N N . THR A 1 101 ? -1.802 -0.841 21.295 1.00 81.00 101 THR A N 1
ATOM 782 C CA . THR A 1 101 ? -0.761 0.185 21.126 1.00 81.00 101 THR A CA 1
ATOM 783 C C . THR A 1 101 ? 0.242 -0.119 20.008 1.00 81.00 101 THR A C 1
ATOM 785 O O . THR A 1 101 ? 0.814 0.802 19.429 1.00 81.00 101 THR A O 1
ATOM 788 N N . GLY A 1 102 ? 0.448 -1.391 19.656 1.00 81.19 102 GLY A N 1
ATOM 789 C CA . GLY A 1 102 ? 1.411 -1.802 18.630 1.00 81.19 102 GLY A CA 1
ATOM 790 C C . GLY A 1 102 ? 1.017 -1.357 17.220 1.00 81.19 102 GLY A C 1
ATOM 791 O O . GLY A 1 102 ? -0.090 -1.643 16.771 1.00 81.19 102 GLY A O 1
ATOM 792 N N . PHE A 1 103 ? 1.945 -0.704 16.510 1.00 79.50 103 PHE A N 1
ATOM 793 C CA . PHE A 1 103 ? 1.797 -0.266 15.110 1.00 79.50 103 PHE A CA 1
ATOM 794 C C . PHE A 1 103 ? 0.637 0.707 14.839 1.00 79.50 103 PHE A C 1
ATOM 796 O O . PHE A 1 103 ? 0.285 0.934 13.684 1.00 79.50 103 PHE A O 1
ATOM 803 N N . ILE A 1 104 ? 0.077 1.324 15.884 1.00 82.50 104 ILE A N 1
ATOM 804 C CA . ILE A 1 104 ? -0.909 2.395 15.752 1.00 82.50 104 ILE A CA 1
ATOM 805 C C . ILE A 1 104 ? -0.208 3.717 15.991 1.00 82.50 104 ILE A C 1
ATOM 807 O O . ILE A 1 104 ? 0.396 3.937 17.046 1.00 82.50 104 ILE A O 1
ATOM 811 N N . LYS A 1 105 ? -0.292 4.600 14.997 1.00 78.38 105 LYS A N 1
ATOM 812 C CA . LYS A 1 105 ? 0.262 5.942 15.108 1.00 78.38 105 LYS A CA 1
ATOM 813 C C . LYS A 1 105 ? -0.302 6.624 16.360 1.00 78.38 105 LYS A C 1
ATOM 815 O O . LYS A 1 105 ? -1.477 6.468 16.682 1.00 78.38 105 LYS A O 1
ATOM 820 N N . ASP A 1 106 ? 0.561 7.331 17.079 1.00 76.81 106 ASP A N 1
ATOM 821 C CA . ASP A 1 106 ? 0.203 8.162 18.232 1.00 76.81 106 ASP A CA 1
ATOM 822 C C . ASP A 1 106 ? -0.319 7.408 19.484 1.00 76.81 106 ASP A C 1
ATOM 824 O O . ASP A 1 106 ? -0.700 8.054 20.459 1.00 76.81 106 ASP A O 1
ATOM 828 N N . ARG A 1 107 ? -0.286 6.060 19.523 1.00 76.19 107 ARG A N 1
ATOM 829 C CA . ARG A 1 107 ? -0.644 5.261 20.724 1.00 76.19 107 ARG A CA 1
ATOM 830 C C . ARG A 1 107 ? 0.547 4.734 21.535 1.00 76.19 107 ARG A C 1
ATOM 832 O O . ARG A 1 107 ? 0.381 4.373 22.696 1.00 76.19 107 ARG A O 1
ATOM 839 N N . LEU A 1 108 ? 1.749 4.714 20.959 1.00 65.62 108 LEU A N 1
ATOM 840 C CA . LEU A 1 108 ? 2.999 4.378 21.651 1.00 65.62 108 LEU A CA 1
ATOM 841 C C . LEU A 1 108 ? 3.784 5.660 21.945 1.00 65.62 108 LEU A C 1
ATOM 843 O O . LEU A 1 108 ? 4.517 6.152 21.094 1.00 65.62 108 LEU A O 1
ATOM 847 N N . ASN A 1 109 ? 3.651 6.171 23.169 1.00 54.44 109 ASN A N 1
ATOM 848 C CA . ASN A 1 109 ? 4.469 7.257 23.710 1.00 54.44 109 ASN A CA 1
ATOM 849 C C . ASN A 1 109 ? 5.105 6.800 25.030 1.00 54.44 109 ASN A C 1
ATOM 851 O O . ASN A 1 109 ? 4.627 7.131 26.109 1.00 54.44 109 ASN A O 1
ATOM 855 N N . LEU A 1 110 ? 6.193 6.030 24.956 1.00 50.78 110 LEU A N 1
ATOM 856 C CA . LEU A 1 110 ? 7.066 5.766 26.113 1.00 50.78 110 LEU A CA 1
ATOM 857 C C . LEU A 1 110 ? 8.227 6.775 26.215 1.00 50.78 110 LEU A C 1
ATOM 859 O O . LEU A 1 110 ? 9.152 6.568 26.989 1.00 50.78 110 LEU A O 1
ATOM 863 N N . ALA A 1 111 ? 8.180 7.879 25.460 1.00 48.47 111 ALA A N 1
ATOM 864 C CA . ALA A 1 111 ? 9.234 8.898 25.450 1.00 48.47 111 ALA A CA 1
ATOM 865 C C . ALA A 1 111 ? 8.704 10.341 25.333 1.00 48.47 111 ALA A C 1
ATOM 867 O O . ALA A 1 111 ? 9.343 11.180 24.708 1.00 48.47 111 ALA A O 1
ATOM 868 N N . SER A 1 112 ? 7.532 10.646 25.901 1.00 49.03 112 SER A N 1
ATOM 869 C CA . SER A 1 112 ? 7.022 12.028 25.952 1.00 49.03 112 SER A CA 1
ATOM 870 C C . SER A 1 112 ? 6.871 12.593 27.369 1.00 49.03 112 SER A C 1
ATOM 872 O O . SER A 1 112 ? 6.232 13.624 27.513 1.00 49.03 112 SER A O 1
ATOM 874 N N . ASN A 1 113 ? 7.435 11.943 28.400 1.00 44.59 113 ASN A N 1
ATOM 875 C CA . ASN A 1 113 ? 7.463 12.438 29.790 1.00 44.59 113 ASN A CA 1
ATOM 876 C C . ASN A 1 113 ? 8.705 11.953 30.585 1.00 44.59 113 ASN A C 1
ATOM 878 O O . ASN A 1 113 ? 8.584 11.572 31.750 1.00 44.59 113 ASN A O 1
ATOM 882 N N . LEU A 1 114 ? 9.891 11.955 29.966 1.00 41.19 114 LEU A N 1
ATOM 883 C CA . LEU A 1 114 ? 11.184 11.942 30.670 1.00 41.19 114 LEU A CA 1
ATOM 884 C C . LEU A 1 114 ? 12.094 13.014 30.074 1.00 41.19 114 LEU A C 1
ATOM 886 O O . LEU A 1 114 ? 12.087 13.132 28.827 1.00 41.19 114 LEU A O 1
#

pLDDT: mean 83.15, std 12.89, range [41.19, 96.69]

Radius of gyration: 17.46 Å; Cα contacts (8 Å, |Δi|>4): 67; chains: 1; bounding box: 40×28×48 Å

Foldseek 3Di:
DPDAQDADPVLVVQLPDQDDLVLLLVLLVPDDFPDQDWVVRDTSVVCNVCSNVLSVVLSQCPDPVNDDPDDPCGVVCVSVVSSSVVSCLVRVVVRDDLPPQPPRPPSDDPDPPD

Secondary structure (DSSP, 8-state):
-PPPP---HHHHHHHHSPPPHHHHHHHHHTSPTTPPP-TT---HHHHHHTHHHHHHHHHHHTSGGG--S----HHHHHHHHHHHHHHHHHHHHHHS-TT--TT-TTT--SSS--

Organism: Erpetoichthys calabaricus (NCBI:txid27687)

Solvent-accessible surface area (backbone atoms only — not comparable to full-atom values): 7252 Å² total; per-residue (Å²): 129,84,76,76,71,62,78,53,71,69,59,52,57,61,67,70,48,80,86,51,64,65,54,41,38,59,37,42,67,65,53,66,67,94,49,85,47,59,100,80,66,58,44,50,58,61,50,42,76,40,25,70,64,51,31,54,51,51,56,50,55,72,36,81,92,53,69,63,99,83,66,92,53,67,65,58,50,52,44,52,51,52,40,52,47,59,57,49,60,74,51,44,74,82,39,48,62,86,86,64,33,82,96,39,86,94,56,70,74,94,75,81,88,122

Sequence (114 aa):
MDKKPELDTLCAEELDKPLTLSELLDTINSLQNEKAPGPDGYPAELYKTFSVKLALLLLDLLQCASYRPISLLNNDVKILSKALGRRIEKILPSVISQDQTGFIKDRLNLASNL

Mean predicted aligned error: 7.67 Å